Protein AF-A0AA46TF68-F1 (afdb_monomer_lite)

Radius of gyration: 25.75 Å; chains: 1; bounding box: 57×28×93 Å

Secondary structure (DSSP, 8-state):
--HHHHHHHHHHHHHHHHHHHHHHHHHHHHHHHHHHHHHHHHHHHHHHHHTTS-SBPPEE-TTT--EE----HHHHHHHH--HHHHHHHHHHHHHHHHHHHHHHS--SS-HHHHHHHHHHHHHHHHHHHH-TT-SS--PPBPHHHHHHHHHHHHHHHHHHHHHHHHHHHHHHHHHHHHTS---

Organism: NCBI:txid2908642

Foldseek 3Di:
DPPVVVVVVVVVVVVVVVVVVVVVVVVVLCVVLLVLLVVLLVLLVLLVVLQQAFFFAWFADPVPRDIDGGGGLVVCCVPQVDPLSVVLVVLSVVLSVLSNCSNPPRPSACLVSLVSLLVSLVVNLVCSVVVPSDDPTDTHTDPSNVSNNVSSNVSNVSSVVVSVVNVVVVVVVVVVVVPDDDD

Structure (mmCIF, N/CA/C/O backbone):
data_AF-A0AA46TF68-F1
#
_entry.id   AF-A0AA46TF68-F1
#
loop_
_atom_site.group_PDB
_atom_site.id
_atom_site.type_symbol
_atom_site.label_atom_id
_atom_site.label_alt_id
_atom_site.label_comp_id
_atom_site.label_asym_id
_atom_site.label_entity_id
_atom_site.label_seq_id
_atom_site.pdbx_PDB_ins_code
_atom_site.Cartn_x
_atom_site.Cartn_y
_atom_site.Cartn_z
_atom_site.occupancy
_atom_site.B_iso_or_equiv
_atom_site.auth_seq_id
_atom_site.auth_comp_id
_atom_site.auth_asym_id
_atom_site.auth_atom_id
_atom_site.pdbx_PDB_model_num
ATOM 1 N N . MET A 1 1 ? -37.085 -10.929 56.135 1.00 58.91 1 MET A N 1
ATOM 2 C CA . MET A 1 1 ? -35.712 -11.450 56.016 1.00 58.91 1 MET A CA 1
ATOM 3 C C . MET A 1 1 ? -35.628 -12.079 54.637 1.00 58.91 1 MET A C 1
ATOM 5 O O . MET A 1 1 ? -35.904 -13.258 54.564 1.00 58.91 1 MET A O 1
ATOM 9 N N . ASP A 1 2 ? -35.447 -11.260 53.583 1.00 66.19 2 ASP A N 1
ATOM 10 C CA . ASP A 1 2 ? -35.001 -11.716 52.239 1.00 66.19 2 ASP A CA 1
ATOM 11 C C . ASP A 1 2 ? -34.790 -10.594 51.185 1.00 66.19 2 ASP A C 1
ATOM 13 O O . ASP A 1 2 ? -34.347 -10.849 50.075 1.00 66.19 2 ASP A O 1
ATOM 17 N N . ASP A 1 3 ? -35.087 -9.320 51.481 1.00 71.06 3 ASP A N 1
ATOM 18 C CA . ASP A 1 3 ? -34.970 -8.253 50.458 1.00 71.06 3 ASP A CA 1
ATOM 19 C C . ASP A 1 3 ? -33.526 -7.811 50.151 1.00 71.06 3 ASP A C 1
ATOM 21 O O . ASP A 1 3 ? -33.251 -7.244 49.094 1.00 71.06 3 ASP A O 1
ATOM 25 N N . ARG A 1 4 ? -32.576 -8.041 51.069 1.00 72.38 4 ARG A N 1
ATOM 26 C CA . ARG A 1 4 ? -31.177 -7.616 50.867 1.00 72.38 4 ARG A CA 1
ATOM 27 C C . ARG A 1 4 ? -30.434 -8.491 49.852 1.00 72.38 4 ARG A C 1
ATOM 29 O O . ARG A 1 4 ? -29.604 -7.951 49.120 1.00 72.38 4 ARG A O 1
ATOM 36 N N . ASP A 1 5 ? -30.772 -9.775 49.750 1.00 79.31 5 ASP A N 1
ATOM 37 C CA . ASP A 1 5 ? -30.133 -10.696 48.799 1.00 79.31 5 ASP A CA 1
ATOM 38 C C . ASP A 1 5 ? -30.495 -10.346 47.349 1.00 79.31 5 ASP A C 1
ATOM 40 O O . ASP A 1 5 ? -29.616 -10.212 46.498 1.00 79.31 5 ASP A O 1
ATOM 44 N N . GLN A 1 6 ? -31.763 -10.008 47.083 1.00 84.06 6 GLN A N 1
ATOM 45 C CA . GLN A 1 6 ? -32.212 -9.666 45.726 1.00 84.06 6 GLN A CA 1
ATOM 46 C C . GLN A 1 6 ? -31.540 -8.413 45.144 1.00 84.06 6 GLN A C 1
ATOM 48 O O . GLN A 1 6 ? -31.410 -8.279 43.923 1.00 84.06 6 GLN A O 1
ATOM 53 N N . THR A 1 7 ? -31.134 -7.463 45.992 1.00 88.44 7 THR A N 1
ATOM 54 C CA . THR A 1 7 ? -30.475 -6.232 45.524 1.00 88.44 7 THR A CA 1
ATOM 55 C C . THR A 1 7 ? -29.030 -6.466 45.099 1.00 88.44 7 THR A C 1
ATOM 57 O O . THR A 1 7 ? -28.581 -5.860 44.124 1.00 88.44 7 THR A O 1
ATOM 60 N N . THR A 1 8 ? -28.327 -7.370 45.781 1.00 90.19 8 THR A N 1
ATOM 61 C CA . THR A 1 8 ? -26.924 -7.697 45.498 1.00 90.19 8 THR A CA 1
ATOM 62 C C . THR A 1 8 ? -26.817 -8.503 44.205 1.00 90.19 8 THR A C 1
ATOM 64 O O . THR A 1 8 ? -26.034 -8.141 43.324 1.00 90.19 8 THR A O 1
ATOM 67 N N . ASP A 1 9 ? -27.709 -9.479 44.017 1.00 91.31 9 ASP A N 1
ATOM 68 C CA . ASP A 1 9 ? -27.770 -10.301 42.802 1.00 91.31 9 ASP A CA 1
ATOM 69 C C . ASP A 1 9 ? -28.027 -9.472 41.538 1.00 91.31 9 ASP A C 1
ATOM 71 O O . ASP A 1 9 ? -27.395 -9.675 40.499 1.00 91.31 9 ASP A O 1
ATOM 75 N N . ARG A 1 10 ? -28.920 -8.477 41.610 1.00 92.81 10 ARG A N 1
ATOM 76 C CA . ARG A 1 10 ? -29.190 -7.588 40.467 1.00 92.81 10 ARG A CA 1
ATOM 77 C C . ARG A 1 10 ? -27.974 -6.744 40.095 1.00 92.81 10 ARG A C 1
ATOM 79 O O . ARG A 1 10 ? -27.679 -6.587 38.912 1.00 92.81 10 ARG A O 1
ATOM 86 N N . GLN A 1 11 ? -27.246 -6.232 41.086 1.00 93.62 11 GLN A N 1
ATOM 87 C CA . GLN A 1 11 ? -26.031 -5.452 40.839 1.00 93.62 11 GLN A CA 1
ATOM 88 C C . GLN A 1 11 ? -24.917 -6.304 40.225 1.00 93.62 11 GLN A C 1
ATOM 90 O O . GLN A 1 11 ? -24.175 -5.825 39.360 1.00 93.62 11 GLN A O 1
ATOM 95 N N . GLU A 1 12 ? -24.795 -7.559 40.652 1.00 93.25 12 GLU A N 1
ATOM 96 C CA . GLU A 1 12 ? -23.813 -8.486 40.102 1.00 93.25 12 GLU A CA 1
ATOM 97 C C . GLU A 1 12 ? -24.148 -8.876 38.658 1.00 93.25 12 GLU A C 1
ATOM 99 O O . GLU A 1 12 ? -23.277 -8.798 37.786 1.00 93.25 12 GLU A O 1
ATOM 104 N N . LEU A 1 13 ? -25.418 -9.171 38.363 1.00 95.06 13 LEU A N 1
ATOM 105 C CA . LEU A 1 13 ? -25.881 -9.436 36.999 1.00 95.06 13 LEU A CA 1
ATOM 106 C C . LEU A 1 13 ? -25.635 -8.248 36.063 1.00 95.06 13 LEU A C 1
ATOM 108 O O . LEU A 1 13 ? -25.179 -8.447 34.935 1.00 95.06 13 LEU A O 1
ATOM 112 N N . ASP A 1 14 ? -25.862 -7.018 36.523 1.00 94.81 14 ASP A N 1
ATOM 113 C CA . ASP A 1 14 ? -25.588 -5.818 35.729 1.00 94.81 14 ASP A CA 1
ATOM 114 C C . ASP A 1 14 ? -24.088 -5.619 35.476 1.00 94.81 14 ASP A C 1
ATOM 116 O O . ASP A 1 14 ? -23.689 -5.228 34.376 1.00 94.81 14 ASP A O 1
ATOM 120 N N . ARG A 1 15 ? -23.228 -5.915 36.461 1.00 94.50 15 ARG A N 1
ATOM 121 C CA . ARG A 1 15 ? -21.767 -5.890 36.272 1.00 94.50 15 ARG A CA 1
ATOM 122 C C . ARG A 1 15 ? -21.309 -6.947 35.273 1.00 94.50 15 ARG A C 1
ATOM 124 O O . ARG A 1 15 ? -20.478 -6.644 34.416 1.00 94.50 15 ARG A O 1
ATOM 131 N N . LEU A 1 16 ? -21.841 -8.165 35.369 1.00 96.00 16 LEU A N 1
ATOM 132 C CA . LEU A 1 16 ? -21.516 -9.254 34.450 1.00 96.00 16 LEU A CA 1
ATOM 133 C C . LEU A 1 16 ? -21.995 -8.944 33.032 1.00 96.00 16 LEU A C 1
ATOM 135 O O . LEU A 1 16 ? -21.219 -9.107 32.093 1.00 96.00 16 LEU A O 1
ATOM 139 N N . ARG A 1 17 ? -23.214 -8.414 32.868 1.00 95.44 17 ARG A N 1
ATOM 140 C CA . ARG A 1 17 ? -23.730 -7.974 31.562 1.00 95.44 17 ARG A CA 1
ATOM 141 C C . ARG A 1 17 ? -22.836 -6.916 30.927 1.00 95.44 17 ARG A C 1
ATOM 143 O O . ARG A 1 17 ? -22.420 -7.109 29.790 1.00 95.44 17 ARG A O 1
ATOM 150 N N . ARG A 1 18 ? -22.444 -5.875 31.675 1.00 94.50 18 ARG A N 1
ATOM 151 C CA . ARG A 1 18 ? -21.514 -4.847 31.168 1.00 94.50 18 ARG A CA 1
ATOM 152 C C . ARG A 1 18 ? -20.178 -5.441 30.728 1.00 94.50 18 ARG A C 1
ATOM 154 O O . ARG A 1 18 ? -19.699 -5.102 29.654 1.00 94.50 18 ARG A O 1
ATOM 161 N N . ARG A 1 19 ? -19.597 -6.358 31.511 1.00 93.38 19 ARG A N 1
ATOM 162 C CA . ARG A 1 19 ? -18.339 -7.032 31.137 1.00 93.38 19 ARG A CA 1
ATOM 163 C C . ARG A 1 19 ? -18.488 -7.897 29.889 1.00 93.38 19 ARG A C 1
ATOM 165 O O . ARG A 1 19 ? -17.592 -7.909 29.053 1.00 93.38 19 ARG A O 1
ATOM 172 N N . VAL A 1 20 ? -19.595 -8.625 29.751 1.00 95.19 20 VAL A N 1
ATOM 173 C CA . VAL A 1 20 ? -19.864 -9.445 28.560 1.00 95.19 20 VAL A CA 1
ATOM 174 C C . VAL A 1 20 ? -20.042 -8.561 27.326 1.00 95.19 20 VAL A C 1
ATOM 176 O O . VAL A 1 20 ? -19.485 -8.880 26.279 1.00 95.19 20 VAL A O 1
ATOM 179 N N . GLU A 1 21 ? -20.757 -7.443 27.445 1.00 92.88 21 GLU A N 1
ATOM 180 C CA . GLU A 1 21 ? -20.924 -6.467 26.361 1.00 92.88 21 GLU A CA 1
ATOM 181 C C . GLU A 1 21 ? -19.590 -5.825 25.958 1.00 92.88 21 GLU A C 1
ATOM 183 O O . GLU A 1 21 ? -19.285 -5.739 24.768 1.00 92.88 21 GLU A O 1
ATOM 188 N N . GLU A 1 22 ? -18.757 -5.455 26.932 1.00 90.56 22 GLU A N 1
ATOM 189 C CA . GLU A 1 22 ? -17.417 -4.904 26.707 1.00 90.56 22 GLU A CA 1
ATOM 190 C C . GLU A 1 22 ? -16.500 -5.913 25.994 1.00 90.56 22 GLU A C 1
ATOM 192 O O . GLU A 1 22 ? -15.886 -5.603 24.970 1.00 90.56 22 GLU A O 1
ATOM 197 N N . LEU A 1 23 ? -16.467 -7.165 26.464 1.00 91.25 23 LEU A N 1
ATOM 198 C CA . LEU A 1 23 ? -15.685 -8.237 25.840 1.00 91.25 23 LEU A CA 1
ATOM 199 C C . LEU A 1 23 ? -16.196 -8.593 24.437 1.00 91.25 23 LEU A C 1
ATOM 201 O O . LEU A 1 23 ? -15.395 -8.842 23.532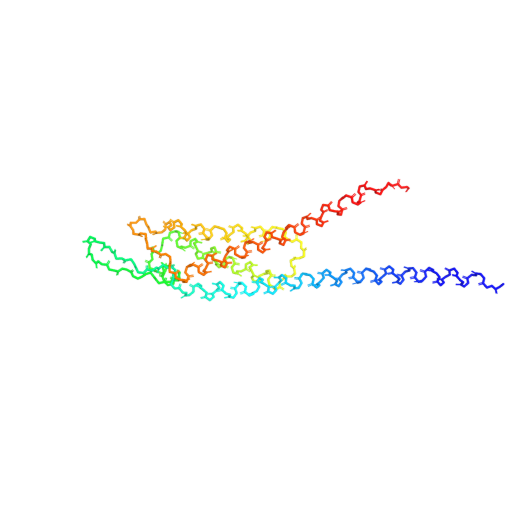 1.00 91.25 23 LEU A O 1
ATOM 205 N N . ALA A 1 24 ? -17.515 -8.603 24.232 1.00 89.12 24 ALA A N 1
ATOM 206 C CA . ALA A 1 24 ? -18.112 -8.816 22.916 1.00 89.12 24 ALA A CA 1
ATOM 207 C C . ALA A 1 24 ? -17.754 -7.678 21.945 1.00 89.12 24 ALA A C 1
ATOM 209 O O . ALA A 1 24 ? -17.491 -7.943 20.768 1.00 89.12 24 ALA A O 1
ATOM 210 N N . GLY A 1 25 ? -17.685 -6.438 22.442 1.00 82.88 25 GLY A N 1
ATOM 211 C CA . GLY A 1 25 ? -17.193 -5.275 21.705 1.00 82.88 25 GLY A CA 1
ATOM 212 C C . GLY A 1 25 ? -15.748 -5.459 21.245 1.00 82.88 25 GLY A C 1
ATOM 213 O O . GLY A 1 25 ? -15.481 -5.412 20.042 1.00 82.88 25 GLY A O 1
ATOM 214 N N . HIS A 1 26 ? -14.840 -5.780 22.171 1.00 82.06 26 HIS A N 1
ATOM 215 C CA . HIS A 1 26 ? -13.427 -6.022 21.854 1.00 82.06 26 HIS A CA 1
ATOM 216 C C . HIS A 1 26 ? -13.228 -7.168 20.851 1.00 82.06 26 HIS A C 1
ATOM 218 O O . HIS A 1 26 ? -12.376 -7.076 19.966 1.00 82.06 26 HIS A O 1
ATOM 224 N N . ARG A 1 27 ? -14.029 -8.239 20.937 1.00 79.38 27 ARG A N 1
ATOM 225 C CA . ARG A 1 27 ? -13.923 -9.378 20.014 1.00 79.38 27 ARG A CA 1
ATOM 226 C C . ARG A 1 27 ? -14.368 -9.025 18.594 1.00 79.38 27 ARG A C 1
ATOM 228 O O . ARG A 1 27 ? -13.650 -9.340 17.650 1.00 79.38 27 ARG A O 1
ATOM 235 N N . ARG A 1 28 ? -15.496 -8.322 18.436 1.00 77.25 28 ARG A N 1
ATOM 236 C CA . ARG A 1 28 ? -15.959 -7.845 17.115 1.00 77.25 28 ARG A CA 1
ATOM 237 C C . ARG A 1 28 ? -14.960 -6.889 16.473 1.00 77.25 28 ARG A C 1
ATOM 239 O O . ARG A 1 28 ? -14.736 -6.940 15.262 1.00 77.25 28 ARG A O 1
ATOM 246 N N . GLN A 1 29 ? -14.354 -6.037 17.293 1.00 72.81 29 GLN A N 1
ATOM 247 C CA . GLN A 1 29 ? -13.319 -5.118 16.854 1.00 72.81 29 GLN A CA 1
ATOM 248 C C . GLN A 1 29 ? -12.090 -5.902 16.355 1.00 72.81 29 GLN A C 1
ATOM 250 O O . GLN A 1 29 ? -11.684 -5.738 15.206 1.00 72.81 29 GLN A O 1
ATOM 255 N N . ALA A 1 30 ? -11.585 -6.857 17.143 1.00 72.88 30 ALA A N 1
ATOM 256 C CA . ALA A 1 30 ? -10.456 -7.710 16.762 1.00 72.88 30 ALA A CA 1
ATOM 257 C C . ALA A 1 30 ? -10.708 -8.549 15.492 1.00 72.88 30 ALA A C 1
ATOM 259 O O . ALA A 1 30 ? -9.801 -8.717 14.676 1.00 72.88 30 ALA A O 1
ATOM 260 N N . GLU A 1 31 ? -11.927 -9.059 15.295 1.00 75.62 31 GLU A N 1
ATOM 261 C CA . GLU A 1 31 ? -12.299 -9.828 14.098 1.00 75.62 31 GLU A CA 1
ATOM 262 C C . GLU A 1 31 ? -12.292 -8.960 12.830 1.00 75.62 31 GLU A C 1
ATOM 264 O O . GLU A 1 31 ? -11.781 -9.386 11.793 1.00 75.62 31 GLU A O 1
ATOM 269 N N . THR A 1 32 ? -12.785 -7.721 12.921 1.00 70.38 32 THR A N 1
ATOM 270 C CA . THR A 1 32 ? -12.812 -6.785 11.784 1.00 70.38 32 THR A CA 1
ATOM 271 C C . THR A 1 32 ? -11.397 -6.343 11.396 1.00 70.38 32 THR A C 1
ATOM 273 O O . THR A 1 32 ? -11.044 -6.343 10.215 1.00 70.38 32 THR A O 1
ATOM 276 N N . PHE A 1 33 ? -10.548 -6.042 12.383 1.00 68.44 33 PHE A N 1
ATOM 277 C CA . PHE A 1 33 ? -9.160 -5.630 12.143 1.00 68.44 33 PHE A CA 1
ATOM 278 C C . PHE A 1 33 ? -8.259 -6.780 11.672 1.00 68.44 33 PHE A C 1
ATOM 280 O O . PHE A 1 33 ? -7.366 -6.571 10.847 1.00 68.44 33 PHE A O 1
ATOM 287 N N . GLY A 1 34 ? -8.536 -8.016 12.099 1.00 76.19 34 GLY A N 1
ATOM 288 C CA . GLY A 1 34 ? -7.817 -9.202 11.629 1.00 76.19 34 GLY A CA 1
ATOM 289 C C . GLY A 1 34 ? -7.940 -9.443 10.119 1.00 76.19 34 GLY A C 1
ATOM 290 O O . GLY A 1 34 ? -7.028 -10.006 9.511 1.00 76.19 34 GLY A O 1
ATOM 291 N N . GLY A 1 35 ? -9.033 -8.991 9.493 1.00 83.69 35 GLY A N 1
ATOM 292 C CA . GLY A 1 35 ? -9.229 -9.089 8.044 1.00 83.69 35 GLY A CA 1
ATOM 293 C C . GLY A 1 35 ? -8.256 -8.215 7.246 1.00 83.69 35 GLY A C 1
ATOM 294 O O . GLY A 1 35 ? -7.637 -8.693 6.295 1.00 83.69 35 GLY A O 1
ATOM 295 N N . PHE A 1 36 ? -8.071 -6.957 7.656 1.00 88.69 36 PHE A N 1
ATOM 296 C CA . PHE A 1 36 ? -7.227 -5.998 6.935 1.00 88.69 36 PHE A CA 1
ATOM 297 C C . PHE A 1 36 ? -5.741 -6.372 6.957 1.00 88.69 36 PHE A C 1
ATOM 299 O O . PHE A 1 36 ? -5.079 -6.280 5.925 1.00 88.69 36 PHE A O 1
ATOM 306 N N . SER A 1 37 ? -5.229 -6.866 8.089 1.00 90.94 37 SER A N 1
ATOM 307 C CA . SER A 1 37 ? -3.829 -7.310 8.218 1.00 90.94 37 SER A CA 1
ATOM 308 C C . SER A 1 37 ? -3.459 -8.358 7.156 1.00 90.94 37 SER A C 1
ATOM 310 O O . SER A 1 37 ? -2.444 -8.230 6.469 1.00 90.94 37 SER A O 1
ATOM 312 N N . ARG A 1 38 ? -4.323 -9.359 6.938 1.00 92.94 38 ARG A N 1
ATOM 313 C CA . ARG A 1 38 ? -4.083 -10.412 5.938 1.00 92.94 38 ARG A CA 1
ATOM 314 C C . ARG A 1 38 ? -4.039 -9.860 4.517 1.00 92.94 38 ARG A C 1
ATOM 316 O O . ARG A 1 38 ? -3.213 -10.299 3.722 1.00 92.94 38 ARG A O 1
ATOM 323 N N . ILE A 1 39 ? -4.904 -8.892 4.213 1.00 95.00 39 ILE A N 1
ATOM 324 C CA . ILE A 1 39 ? -4.944 -8.238 2.901 1.00 95.00 39 ILE A CA 1
ATOM 325 C C . ILE A 1 39 ? -3.645 -7.462 2.661 1.00 95.00 39 ILE A C 1
ATOM 327 O O . ILE A 1 39 ? -3.040 -7.620 1.604 1.00 95.00 39 ILE A O 1
ATOM 331 N N . TYR A 1 40 ? -3.171 -6.681 3.637 1.00 95.38 40 TYR A N 1
ATOM 332 C CA . TYR A 1 40 ? -1.910 -5.946 3.495 1.00 95.38 40 TYR A CA 1
ATOM 333 C C . TYR A 1 40 ? -0.702 -6.871 3.344 1.00 95.38 40 TYR A C 1
ATOM 335 O O . TYR A 1 40 ? 0.136 -6.627 2.478 1.00 95.38 40 TYR A O 1
ATOM 343 N N . ALA A 1 41 ? -0.639 -7.959 4.117 1.00 95.62 41 ALA A N 1
ATOM 344 C CA . ALA A 1 41 ? 0.422 -8.954 3.982 1.00 95.62 41 ALA A CA 1
ATOM 345 C C . ALA A 1 41 ? 0.422 -9.595 2.582 1.00 95.62 41 ALA A C 1
ATOM 347 O O . ALA A 1 41 ? 1.466 -9.660 1.933 1.00 95.62 41 ALA A O 1
ATOM 348 N N . ALA A 1 42 ? -0.751 -10.005 2.084 1.00 97.06 42 ALA A N 1
ATOM 349 C CA . ALA A 1 42 ? -0.889 -10.582 0.748 1.00 97.06 42 ALA A CA 1
ATOM 350 C C . ALA A 1 42 ? -0.488 -9.589 -0.356 1.00 97.06 42 ALA A C 1
ATOM 352 O O . ALA A 1 42 ? 0.242 -9.956 -1.275 1.00 97.06 42 ALA A O 1
ATOM 353 N N . LEU A 1 43 ? -0.907 -8.324 -0.242 1.00 97.62 43 LEU A N 1
ATOM 354 C CA . LEU A 1 43 ? -0.527 -7.263 -1.179 1.00 97.62 43 LEU A CA 1
ATOM 355 C C . LEU A 1 43 ? 0.976 -6.977 -1.149 1.00 97.62 43 LEU A C 1
ATOM 357 O O . LEU A 1 43 ? 1.573 -6.803 -2.207 1.00 97.62 43 LEU A O 1
ATOM 361 N N . GLY A 1 44 ? 1.595 -6.962 0.034 1.00 97.50 44 GLY A N 1
ATOM 362 C CA . GLY A 1 44 ? 3.038 -6.767 0.182 1.00 97.50 44 GLY A CA 1
ATOM 363 C C . GLY A 1 44 ? 3.841 -7.868 -0.511 1.00 97.50 44 GLY A C 1
ATOM 364 O O . GLY A 1 44 ? 4.759 -7.570 -1.272 1.00 97.50 44 GLY A O 1
ATOM 365 N N . VAL A 1 45 ? 3.450 -9.133 -0.318 1.00 98.06 45 VAL A N 1
ATOM 366 C CA . VAL A 1 45 ? 4.073 -10.278 -1.004 1.00 98.06 45 VAL A CA 1
ATOM 367 C C . VAL A 1 45 ? 3.850 -10.204 -2.515 1.00 98.06 45 VAL A C 1
ATOM 369 O O . VAL A 1 45 ? 4.800 -10.369 -3.277 1.00 98.06 45 VAL A O 1
ATOM 372 N N . ALA A 1 46 ? 2.625 -9.918 -2.961 1.00 98.06 46 ALA A N 1
ATOM 373 C CA . ALA A 1 46 ? 2.313 -9.813 -4.384 1.00 98.06 46 ALA A CA 1
ATOM 374 C C . ALA A 1 46 ? 3.121 -8.698 -5.069 1.00 98.06 46 ALA A C 1
ATOM 376 O O . ALA A 1 46 ? 3.693 -8.925 -6.133 1.00 98.06 46 ALA A O 1
ATOM 377 N N . LEU A 1 47 ? 3.227 -7.520 -4.444 1.00 97.88 47 LEU A N 1
ATOM 378 C CA . LEU A 1 47 ? 4.041 -6.411 -4.951 1.00 97.88 47 LEU A CA 1
ATOM 379 C C . LEU A 1 47 ? 5.525 -6.764 -5.006 1.00 97.88 47 LEU A C 1
ATOM 381 O O . LEU A 1 47 ? 6.189 -6.440 -5.990 1.00 97.88 47 LEU A O 1
ATOM 385 N N . LEU A 1 48 ? 6.038 -7.457 -3.987 1.00 97.56 48 LEU A N 1
ATOM 386 C CA . LEU A 1 48 ? 7.422 -7.917 -3.980 1.00 97.56 48 LEU A CA 1
ATOM 387 C C . LEU A 1 48 ? 7.691 -8.871 -5.149 1.00 97.56 48 LEU A C 1
ATOM 389 O O . LEU A 1 48 ? 8.672 -8.685 -5.859 1.00 97.56 48 LEU A O 1
ATOM 393 N N . VAL A 1 49 ? 6.810 -9.842 -5.398 1.00 98.31 49 VAL A N 1
ATOM 394 C CA . VAL A 1 49 ? 6.947 -10.773 -6.532 1.00 98.31 49 VAL A CA 1
ATOM 395 C C . VAL A 1 49 ? 6.886 -10.029 -7.865 1.00 98.31 49 VAL A C 1
ATOM 397 O O . VAL A 1 49 ? 7.756 -10.216 -8.713 1.00 98.31 49 VAL A O 1
ATOM 400 N N . VAL A 1 50 ? 5.898 -9.148 -8.042 1.00 97.44 50 VAL A N 1
ATOM 401 C CA . VAL A 1 50 ? 5.728 -8.378 -9.283 1.00 97.44 50 VAL A CA 1
ATOM 402 C C . VAL A 1 50 ? 6.910 -7.439 -9.547 1.00 97.44 50 VAL A C 1
ATOM 404 O O . VAL A 1 50 ? 7.212 -7.178 -10.706 1.00 97.44 50 VAL A O 1
ATOM 407 N N . SER A 1 51 ? 7.644 -7.001 -8.518 1.00 96.81 51 SER A N 1
ATOM 408 C CA . SER A 1 51 ? 8.845 -6.168 -8.699 1.00 96.81 51 SER A CA 1
ATOM 409 C C . SER A 1 51 ? 9.960 -6.832 -9.514 1.00 96.81 51 SER A C 1
ATOM 411 O O . SER A 1 51 ? 10.795 -6.137 -10.092 1.00 96.81 51 SER A O 1
ATOM 413 N N . PHE A 1 52 ? 9.973 -8.165 -9.582 1.00 97.38 52 PHE A N 1
ATOM 414 C CA . PHE A 1 52 ? 10.936 -8.931 -10.373 1.00 97.38 52 PHE A CA 1
ATOM 415 C C . PHE A 1 52 ? 10.473 -9.182 -11.813 1.00 97.38 52 PHE A C 1
ATOM 417 O O . PHE A 1 52 ? 11.225 -9.748 -12.601 1.00 97.38 52 PHE A O 1
ATOM 424 N N . LEU A 1 53 ? 9.253 -8.775 -12.177 1.00 96.62 53 LEU A N 1
ATOM 425 C CA . LEU A 1 53 ? 8.756 -8.892 -13.544 1.00 96.62 53 LEU A CA 1
ATOM 426 C C . LEU A 1 53 ? 9.161 -7.669 -14.385 1.00 96.62 53 LEU A C 1
ATOM 428 O O . LEU A 1 53 ? 9.331 -6.576 -13.836 1.00 96.62 53 LEU A O 1
ATOM 432 N N . PRO A 1 54 ? 9.277 -7.819 -15.718 1.00 94.81 54 PRO A N 1
ATOM 433 C CA . PRO A 1 54 ? 9.489 -6.690 -16.615 1.00 94.81 54 PRO A CA 1
ATOM 434 C C . PRO A 1 54 ? 8.377 -5.648 -16.477 1.00 94.81 54 PRO A C 1
ATOM 436 O O . PRO A 1 54 ? 7.185 -5.973 -16.546 1.00 94.81 54 PRO A O 1
ATOM 439 N N . MET A 1 55 ? 8.771 -4.390 -16.278 1.00 93.25 55 MET A N 1
ATOM 440 C CA . MET A 1 55 ? 7.824 -3.286 -16.085 1.00 93.25 55 MET A CA 1
ATOM 441 C C . MET A 1 55 ? 7.306 -2.732 -17.415 1.00 93.25 55 MET A C 1
ATOM 443 O O . MET A 1 55 ? 6.150 -2.320 -17.525 1.00 93.25 55 MET A O 1
ATOM 447 N N . TYR A 1 56 ? 8.168 -2.741 -18.428 1.00 92.19 56 TYR A N 1
ATOM 448 C CA . TYR A 1 56 ? 7.912 -2.173 -19.741 1.00 92.19 56 TYR A CA 1
ATOM 449 C C . TYR A 1 56 ? 8.244 -3.189 -20.829 1.00 92.19 56 TYR A C 1
ATOM 451 O O . TYR A 1 56 ? 9.154 -4.003 -20.666 1.00 92.19 56 TYR A O 1
ATOM 459 N N . ASP A 1 57 ? 7.497 -3.147 -21.927 1.00 91.44 57 ASP A N 1
ATOM 460 C CA . ASP A 1 57 ? 7.768 -3.984 -23.089 1.00 91.44 57 ASP A CA 1
ATOM 461 C C . ASP A 1 57 ? 9.006 -3.486 -23.841 1.00 91.44 57 ASP A C 1
ATOM 463 O O . ASP A 1 57 ? 9.488 -2.364 -23.656 1.00 91.44 57 ASP A O 1
ATOM 467 N N . ARG A 1 58 ? 9.539 -4.345 -24.714 1.00 85.44 58 ARG A N 1
ATOM 468 C CA . ARG A 1 58 ? 10.656 -3.992 -25.590 1.00 85.44 58 ARG A CA 1
ATOM 469 C C . ARG A 1 58 ? 10.264 -2.802 -26.464 1.00 85.44 58 ARG A C 1
ATOM 471 O O . ARG A 1 58 ? 9.295 -2.882 -27.216 1.00 85.44 58 ARG A O 1
ATOM 478 N N . ALA A 1 59 ? 11.064 -1.742 -26.423 1.00 83.00 59 ALA A N 1
ATOM 479 C CA . ALA A 1 59 ? 10.932 -0.647 -27.368 1.00 83.00 59 ALA A CA 1
ATOM 480 C C . ALA A 1 59 ? 11.912 -0.823 -28.523 1.00 83.00 59 ALA A C 1
ATOM 482 O O . ALA A 1 59 ? 13.061 -1.224 -28.327 1.00 83.00 59 ALA A O 1
ATOM 483 N N . VAL A 1 60 ? 11.441 -0.523 -29.728 1.00 81.31 60 VAL A N 1
ATOM 484 C CA . VAL A 1 60 ? 12.262 -0.486 -30.937 1.00 81.31 60 VAL A CA 1
ATOM 485 C C . VAL A 1 60 ? 12.307 0.961 -31.390 1.00 81.31 60 VAL A C 1
ATOM 487 O O . VAL A 1 60 ? 11.257 1.545 -31.672 1.00 81.31 60 VAL A O 1
ATOM 490 N N . ASP A 1 61 ? 13.501 1.543 -31.433 1.00 80.75 61 ASP A N 1
ATOM 491 C CA . ASP A 1 61 ? 13.680 2.835 -32.084 1.00 80.75 61 ASP A CA 1
ATOM 492 C C . ASP A 1 61 ? 13.512 2.650 -33.592 1.00 80.75 61 ASP A C 1
ATOM 494 O O . ASP A 1 61 ? 14.156 1.808 -34.224 1.00 80.75 61 ASP A O 1
ATOM 498 N N . LYS A 1 62 ? 12.579 3.420 -34.149 1.00 79.06 62 LYS A N 1
ATOM 499 C CA . LYS A 1 62 ? 12.198 3.344 -35.558 1.00 79.06 62 LYS A CA 1
ATOM 500 C C . LYS A 1 62 ? 13.294 3.880 -36.474 1.00 79.06 62 LYS A C 1
ATOM 502 O O . LYS A 1 62 ? 13.337 3.458 -37.626 1.00 79.06 62 LYS A O 1
ATOM 507 N N . ASP A 1 63 ? 14.166 4.750 -35.968 1.00 83.19 63 ASP A N 1
ATOM 508 C CA . ASP A 1 63 ? 15.195 5.413 -36.766 1.00 83.19 63 ASP A CA 1
ATOM 509 C C . ASP A 1 63 ? 16.488 4.586 -36.822 1.00 83.19 63 ASP A C 1
ATOM 511 O O . ASP A 1 63 ? 17.095 4.452 -37.884 1.00 83.19 63 ASP A O 1
ATOM 515 N N . SER A 1 64 ? 16.894 3.973 -35.704 1.00 82.81 64 SER A N 1
ATOM 516 C CA . SER A 1 64 ? 18.113 3.149 -35.632 1.00 82.81 64 SER A CA 1
ATOM 517 C C . SER A 1 64 ? 17.884 1.644 -35.814 1.00 82.81 64 SER A C 1
ATOM 519 O O . SER A 1 64 ? 18.837 0.904 -36.061 1.00 82.81 64 SER A O 1
ATOM 521 N N . GLY A 1 65 ? 16.645 1.162 -35.661 1.00 81.81 65 GLY A N 1
ATOM 522 C CA . GLY A 1 65 ? 16.327 -0.269 -35.633 1.00 81.81 65 GLY A CA 1
ATOM 523 C C . GLY A 1 65 ? 16.852 -0.999 -34.389 1.00 81.81 65 GLY A C 1
ATOM 524 O O . GLY A 1 65 ? 16.730 -2.223 -34.299 1.00 81.81 65 GLY A O 1
ATOM 525 N N . LEU A 1 66 ? 17.434 -0.276 -33.425 1.00 82.50 66 LEU A N 1
ATOM 526 C CA . LEU A 1 66 ? 17.890 -0.841 -32.162 1.00 82.50 66 LEU A CA 1
ATOM 527 C C . LEU A 1 66 ? 16.685 -1.172 -31.282 1.00 82.50 66 LEU A C 1
ATOM 529 O O . LEU A 1 66 ? 15.755 -0.380 -31.125 1.00 82.50 66 LEU A O 1
ATOM 533 N N . SER A 1 67 ? 16.710 -2.367 -30.695 1.00 81.62 67 SER A N 1
ATOM 534 C CA . SER A 1 67 ? 15.706 -2.792 -29.727 1.00 81.62 67 SER A CA 1
ATOM 535 C C . SER A 1 67 ? 16.293 -2.802 -28.323 1.00 81.62 67 SER A C 1
ATOM 537 O O . SER A 1 67 ? 17.279 -3.504 -28.087 1.00 81.62 67 SER A O 1
ATOM 539 N N . TRP A 1 68 ? 15.647 -2.118 -27.381 1.00 81.00 68 TRP A N 1
ATOM 540 C CA . TRP A 1 68 ? 15.992 -2.189 -25.962 1.00 81.00 68 TRP A CA 1
ATOM 541 C C . TRP A 1 68 ? 14.944 -2.995 -25.213 1.00 81.00 68 TRP A C 1
ATOM 543 O O . TRP A 1 68 ? 13.740 -2.774 -25.348 1.00 81.00 68 TRP A O 1
ATOM 553 N N . SER A 1 69 ? 15.413 -3.962 -24.430 1.00 81.25 69 SER A N 1
ATOM 554 C CA . SER A 1 69 ? 14.570 -4.694 -23.493 1.00 81.25 69 SER A CA 1
ATOM 555 C C . SER A 1 69 ? 14.691 -4.029 -22.135 1.00 81.25 69 SER A C 1
ATOM 557 O O . SER A 1 69 ? 15.785 -3.987 -21.578 1.00 81.25 69 SER A O 1
ATOM 559 N N . TYR A 1 70 ? 13.578 -3.537 -21.602 1.00 81.56 70 TYR A N 1
ATOM 560 C CA . TYR A 1 70 ? 13.529 -3.062 -20.229 1.00 81.56 70 TYR A CA 1
ATOM 561 C C . TYR A 1 70 ? 13.334 -4.271 -19.312 1.00 81.56 70 TYR A C 1
ATOM 563 O O . TYR A 1 70 ? 12.405 -5.058 -19.488 1.00 81.56 70 TYR A O 1
ATOM 571 N N . GLY A 1 71 ? 14.274 -4.458 -18.393 1.00 89.31 71 GLY A N 1
ATOM 572 C CA . GLY A 1 71 ? 14.253 -5.544 -17.423 1.00 89.31 71 GLY A CA 1
ATOM 573 C C . GLY A 1 71 ? 13.258 -5.324 -16.285 1.00 89.31 71 GLY A C 1
ATOM 574 O O . GLY A 1 71 ? 12.335 -4.503 -16.361 1.00 89.31 71 GLY A O 1
ATOM 575 N N . SER A 1 72 ? 13.474 -6.046 -15.189 1.00 94.31 72 SER A N 1
ATOM 576 C CA . SER A 1 72 ? 12.825 -5.741 -13.909 1.00 94.31 72 SER A CA 1
ATOM 577 C C . SER A 1 72 ? 13.231 -4.355 -13.379 1.00 94.31 72 SER A C 1
ATOM 579 O O . SER A 1 72 ? 14.218 -3.763 -13.822 1.00 94.31 72 SER A O 1
ATOM 581 N N . ILE A 1 73 ? 12.505 -3.826 -12.385 1.00 92.62 73 ILE A N 1
ATOM 582 C CA . ILE A 1 73 ? 12.848 -2.524 -11.773 1.00 92.62 73 ILE A CA 1
ATOM 583 C C . ILE A 1 73 ? 14.278 -2.511 -11.200 1.00 92.62 73 ILE A C 1
ATOM 585 O O . ILE A 1 73 ? 14.947 -1.480 -11.192 1.00 92.62 73 ILE A O 1
ATOM 589 N N . TRP A 1 74 ? 14.762 -3.677 -10.772 1.00 94.81 74 TRP A N 1
ATOM 590 C CA . TRP A 1 74 ? 16.104 -3.883 -10.238 1.00 94.81 74 TRP A CA 1
ATOM 591 C C . TRP A 1 74 ? 17.182 -3.782 -11.320 1.00 94.81 74 TRP A C 1
ATOM 593 O O . TRP A 1 74 ? 18.235 -3.192 -11.092 1.00 94.81 74 TRP A O 1
ATOM 603 N N . GLU A 1 75 ? 16.907 -4.308 -12.513 1.00 91.88 75 GLU A N 1
ATOM 604 C CA . GLU A 1 75 ? 17.802 -4.176 -13.666 1.00 91.88 75 GLU A CA 1
ATOM 605 C C . GLU A 1 75 ? 17.847 -2.734 -14.170 1.00 91.88 75 GLU A C 1
ATOM 607 O O . GLU A 1 75 ? 18.930 -2.217 -14.435 1.00 91.88 75 GLU A O 1
ATOM 612 N N . ILE A 1 76 ? 16.691 -2.062 -14.230 1.00 89.12 76 ILE A N 1
ATOM 613 C CA . ILE A 1 76 ? 16.601 -0.648 -14.621 1.00 89.12 76 ILE A CA 1
ATOM 614 C C . ILE A 1 76 ? 17.413 0.225 -13.656 1.00 89.12 76 ILE A C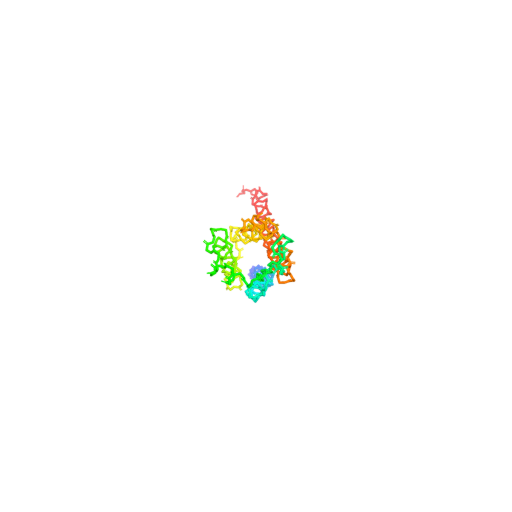 1
ATOM 616 O O . ILE A 1 76 ? 18.163 1.095 -14.097 1.00 89.12 76 ILE A O 1
ATOM 620 N N . LEU A 1 77 ? 17.317 -0.040 -12.347 1.00 91.06 77 LEU A N 1
ATOM 621 C CA . LEU A 1 77 ? 18.120 0.655 -11.343 1.00 91.06 77 LEU A CA 1
ATOM 622 C C . LEU A 1 77 ? 19.624 0.489 -11.604 1.00 91.06 77 LEU A C 1
ATOM 624 O O . LEU A 1 77 ? 20.359 1.467 -11.520 1.00 91.06 77 LEU A O 1
ATOM 628 N N . GLY A 1 78 ? 20.069 -0.728 -11.931 1.00 90.56 78 GLY A N 1
ATOM 629 C CA . GLY A 1 78 ? 21.482 -1.021 -12.174 1.00 90.56 78 GLY A CA 1
ATOM 630 C C . GLY A 1 78 ? 22.034 -0.457 -13.486 1.00 90.56 78 GLY A C 1
ATOM 631 O O . GLY A 1 78 ? 23.233 -0.202 -13.572 1.00 90.56 78 GLY A O 1
ATOM 632 N N . GLN A 1 79 ? 21.187 -0.270 -14.501 1.00 85.25 79 GLN A N 1
ATOM 633 C CA . GLN A 1 79 ? 21.602 0.212 -15.822 1.00 85.25 79 GLN A CA 1
ATOM 634 C C . GLN A 1 79 ? 21.617 1.735 -15.915 1.00 85.25 79 GLN A C 1
ATOM 636 O O . GLN A 1 79 ? 22.575 2.311 -16.424 1.00 85.25 79 GLN A O 1
ATOM 641 N N . ASP A 1 80 ? 20.548 2.378 -15.451 1.00 75.12 80 ASP A N 1
ATOM 642 C CA . ASP A 1 80 ? 20.254 3.755 -15.841 1.00 75.12 80 ASP A CA 1
ATOM 643 C C . ASP A 1 80 ? 20.683 4.774 -14.773 1.00 75.12 80 ASP A C 1
ATOM 645 O O . ASP A 1 80 ? 20.853 5.950 -15.082 1.00 75.12 80 ASP A O 1
ATOM 649 N N . ASN A 1 81 ? 20.882 4.347 -13.512 1.00 76.19 81 ASN A N 1
ATOM 650 C CA . ASN A 1 81 ? 21.253 5.186 -12.351 1.00 76.19 81 ASN A CA 1
ATOM 651 C C . ASN A 1 81 ? 20.513 6.543 -12.273 1.00 76.19 81 ASN A C 1
ATOM 653 O O . ASN A 1 81 ? 20.963 7.488 -11.619 1.00 76.19 81 ASN A O 1
ATOM 657 N N . SER A 1 82 ? 19.356 6.652 -12.928 1.00 84.25 82 SER A N 1
ATOM 658 C CA . SER A 1 82 ? 18.602 7.886 -13.016 1.00 84.25 82 SER A CA 1
ATOM 659 C C . SER A 1 82 ? 17.933 8.159 -11.671 1.00 84.25 82 SER A C 1
ATOM 661 O O . SER A 1 82 ? 17.497 7.248 -10.953 1.00 84.25 82 SER A O 1
ATOM 663 N N . GLY A 1 83 ? 17.841 9.442 -11.304 1.00 89.25 83 GLY A N 1
ATOM 664 C CA . GLY A 1 83 ? 17.223 9.842 -10.036 1.00 89.25 83 GLY A CA 1
ATOM 665 C C . GLY A 1 83 ? 15.778 9.343 -9.911 1.00 89.25 83 GLY A C 1
ATOM 666 O O . GLY A 1 83 ? 15.348 8.950 -8.828 1.00 89.25 83 GLY A O 1
ATOM 667 N N . ALA A 1 84 ? 15.055 9.269 -11.034 1.00 90.69 84 ALA A N 1
ATOM 668 C CA . ALA A 1 84 ? 13.698 8.738 -11.095 1.00 90.69 84 ALA A CA 1
ATOM 669 C C . ALA A 1 84 ? 13.631 7.233 -10.780 1.00 90.69 84 ALA A C 1
ATOM 671 O O . ALA A 1 84 ? 12.797 6.823 -9.975 1.00 90.69 84 ALA A O 1
ATOM 672 N N . SER A 1 85 ? 14.515 6.416 -11.357 1.00 91.31 85 SER A N 1
ATOM 673 C CA . SER A 1 85 ? 14.551 4.967 -11.102 1.00 91.31 85 SER A CA 1
ATOM 674 C C . SER A 1 85 ? 14.903 4.662 -9.646 1.00 91.31 85 SER A C 1
ATOM 676 O O . SER A 1 85 ? 14.244 3.846 -9.000 1.00 91.31 85 SER A O 1
ATOM 678 N N . THR A 1 86 ? 15.865 5.401 -9.087 1.00 94.69 86 THR A N 1
ATOM 679 C CA . THR A 1 86 ? 16.240 5.296 -7.667 1.00 94.69 86 THR A CA 1
ATOM 680 C C . THR A 1 86 ? 15.069 5.646 -6.753 1.00 94.69 86 THR A C 1
ATOM 682 O O . THR A 1 86 ? 14.752 4.896 -5.828 1.00 94.69 86 THR A O 1
ATOM 685 N N . LEU A 1 87 ? 14.377 6.756 -7.034 1.00 95.44 87 LEU A N 1
ATOM 686 C CA . LEU A 1 87 ? 13.198 7.164 -6.274 1.00 95.44 87 LEU A CA 1
ATOM 687 C C . LEU A 1 87 ? 12.081 6.115 -6.359 1.00 95.44 87 LEU A C 1
ATOM 689 O O . LEU A 1 87 ? 11.486 5.784 -5.337 1.00 95.44 87 LEU A O 1
ATOM 693 N N . GLY A 1 88 ? 11.827 5.554 -7.545 1.00 94.56 88 GLY A N 1
ATOM 694 C CA . GLY A 1 88 ? 10.822 4.508 -7.740 1.00 94.56 88 GLY A CA 1
ATOM 695 C C . GLY A 1 88 ? 11.097 3.263 -6.894 1.00 94.56 88 GLY A C 1
ATOM 696 O O . GLY A 1 88 ? 10.193 2.762 -6.226 1.00 94.56 88 GLY A O 1
ATOM 697 N N . VAL A 1 89 ? 12.351 2.804 -6.844 1.00 95.94 89 VAL A N 1
ATOM 698 C CA . VAL A 1 89 ? 12.748 1.656 -6.011 1.00 95.94 89 VAL A CA 1
ATOM 699 C C . VAL A 1 89 ? 12.619 1.967 -4.520 1.00 95.94 89 VAL A C 1
ATOM 701 O O . VAL A 1 89 ? 12.087 1.149 -3.771 1.00 95.94 89 VAL A O 1
ATOM 704 N N . LEU A 1 90 ? 13.039 3.154 -4.075 1.00 97.69 90 LEU A N 1
ATOM 705 C CA . LEU A 1 90 ? 12.890 3.566 -2.675 1.00 97.69 90 LEU A CA 1
ATOM 706 C C . LEU A 1 90 ? 11.418 3.637 -2.252 1.00 97.69 90 LEU A C 1
ATOM 708 O O . LEU A 1 90 ? 11.066 3.169 -1.169 1.00 97.69 90 LEU A O 1
ATOM 712 N N . LEU A 1 91 ? 10.549 4.173 -3.113 1.00 97.69 91 LEU A N 1
ATOM 713 C CA . LEU A 1 91 ? 9.106 4.204 -2.882 1.00 97.69 91 LEU A CA 1
ATOM 714 C C . LEU A 1 91 ? 8.510 2.797 -2.835 1.00 97.69 91 LEU A C 1
ATOM 716 O O . LEU A 1 91 ? 7.667 2.531 -1.982 1.00 97.69 91 LEU A O 1
ATOM 720 N N . LEU A 1 92 ? 8.957 1.887 -3.703 1.00 97.56 92 LEU A N 1
ATOM 721 C CA . LEU A 1 92 ? 8.510 0.496 -3.701 1.00 97.56 92 LEU A CA 1
ATOM 722 C C . LEU A 1 92 ? 8.914 -0.227 -2.411 1.00 97.56 92 LEU A C 1
ATOM 724 O O . LEU A 1 92 ? 8.059 -0.824 -1.759 1.00 97.56 92 LEU A O 1
ATOM 728 N N . ILE A 1 93 ? 10.188 -0.143 -2.013 1.00 98.12 93 ILE A N 1
ATOM 729 C CA . ILE A 1 93 ? 10.681 -0.725 -0.755 1.00 98.12 93 ILE A CA 1
ATOM 730 C C . ILE A 1 93 ? 9.920 -0.125 0.429 1.00 98.12 93 ILE A C 1
ATOM 732 O O . ILE A 1 93 ? 9.468 -0.859 1.308 1.00 98.12 93 ILE A O 1
ATOM 736 N N . GLY A 1 94 ? 9.726 1.196 0.426 1.00 98.19 94 GLY A N 1
ATOM 737 C CA . GLY A 1 94 ? 8.933 1.898 1.429 1.00 98.19 94 GLY A CA 1
ATOM 738 C C . GLY A 1 94 ? 7.503 1.368 1.498 1.00 98.19 94 GLY A C 1
ATOM 739 O O . GLY A 1 94 ? 7.041 1.009 2.576 1.00 98.19 94 GLY A O 1
ATOM 740 N N . LEU A 1 95 ? 6.814 1.243 0.361 1.00 98.19 95 LEU A N 1
ATOM 741 C CA . LEU A 1 95 ? 5.449 0.723 0.304 1.00 98.19 95 LEU A CA 1
ATOM 742 C C . LEU A 1 95 ? 5.364 -0.717 0.817 1.00 98.19 95 LEU A C 1
ATOM 744 O O . LEU A 1 95 ? 4.510 -1.008 1.649 1.00 98.19 95 LEU A O 1
ATOM 748 N N . VAL A 1 96 ? 6.253 -1.605 0.363 1.00 98.00 96 VAL A N 1
ATOM 749 C CA . VAL A 1 96 ? 6.303 -3.002 0.826 1.00 98.00 96 VAL A CA 1
ATOM 750 C C . VAL A 1 96 ? 6.570 -3.058 2.332 1.00 98.00 96 VAL A C 1
ATOM 752 O O . VAL A 1 96 ? 5.906 -3.813 3.039 1.00 98.00 96 VAL A O 1
ATOM 755 N N . GLY A 1 97 ? 7.468 -2.214 2.846 1.00 98.00 97 GLY A N 1
ATOM 756 C CA . GLY A 1 97 ? 7.734 -2.083 4.277 1.00 98.00 97 GLY A CA 1
ATOM 757 C C . GLY A 1 97 ? 6.510 -1.618 5.068 1.00 98.00 97 GLY A C 1
ATOM 758 O O . GLY A 1 97 ? 6.169 -2.226 6.080 1.00 98.00 97 GLY A O 1
ATOM 759 N N . LEU A 1 98 ? 5.794 -0.594 4.594 1.00 97.44 98 LEU A N 1
ATOM 760 C CA . LEU A 1 98 ? 4.566 -0.116 5.240 1.00 97.44 98 LEU A CA 1
ATOM 761 C C . LEU A 1 98 ? 3.450 -1.168 5.199 1.00 97.44 98 LEU A C 1
ATOM 763 O O . LEU A 1 98 ? 2.736 -1.327 6.186 1.00 97.44 98 LEU A O 1
ATOM 767 N N . LEU A 1 99 ? 3.317 -1.914 4.099 1.00 96.81 99 LEU A N 1
ATOM 768 C CA . LEU A 1 99 ? 2.368 -3.024 3.982 1.00 96.81 99 LEU A CA 1
ATOM 769 C C . LEU A 1 99 ? 2.726 -4.181 4.917 1.00 96.81 99 LEU A C 1
ATOM 771 O O . LEU A 1 99 ? 1.834 -4.761 5.528 1.00 96.81 99 LEU A O 1
ATOM 775 N N . ALA A 1 100 ? 4.013 -4.489 5.082 1.00 96.19 100 ALA A N 1
ATOM 776 C CA . ALA A 1 100 ? 4.471 -5.474 6.056 1.00 96.19 100 ALA A CA 1
ATOM 777 C C . ALA A 1 100 ? 4.164 -5.014 7.488 1.00 96.19 100 ALA A C 1
ATOM 779 O O . ALA A 1 100 ? 3.580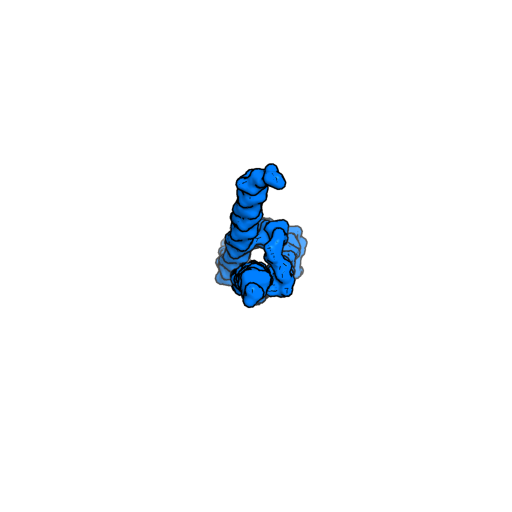 -5.773 8.261 1.00 96.19 100 ALA A O 1
ATOM 780 N N . ILE A 1 101 ? 4.461 -3.755 7.829 1.00 95.38 101 ILE A N 1
ATOM 781 C CA . ILE A 1 101 ? 4.081 -3.170 9.123 1.00 95.38 101 ILE A CA 1
ATOM 782 C C . ILE A 1 101 ? 2.564 -3.277 9.313 1.00 95.38 101 ILE A C 1
ATOM 784 O O . ILE A 1 101 ? 2.120 -3.704 10.371 1.00 95.38 101 ILE A O 1
ATOM 788 N N . ALA A 1 102 ? 1.768 -2.990 8.282 1.00 93.75 102 ALA A N 1
ATOM 789 C CA . ALA A 1 102 ? 0.315 -3.124 8.333 1.00 93.75 102 ALA A CA 1
ATOM 790 C C . ALA A 1 102 ? -0.208 -4.555 8.417 1.00 93.75 102 ALA A C 1
ATOM 792 O O . ALA A 1 102 ? -1.291 -4.788 8.956 1.00 93.75 102 ALA A O 1
ATOM 793 N N . GLY A 1 103 ? 0.553 -5.514 7.903 1.00 93.00 103 GLY A N 1
ATOM 794 C CA . GLY A 1 103 ? 0.242 -6.929 8.001 1.00 93.00 103 GLY A CA 1
ATOM 795 C C . GLY A 1 103 ? 0.557 -7.518 9.37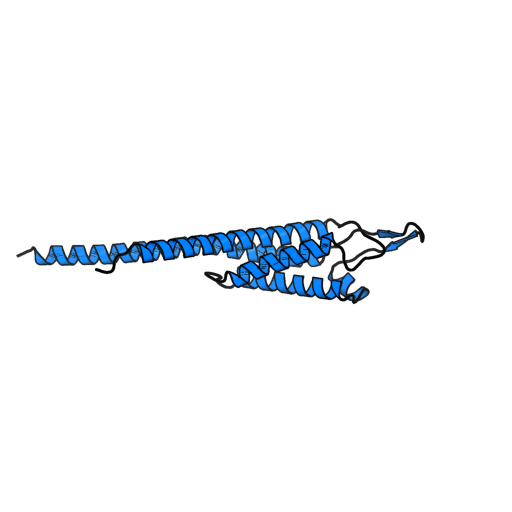3 1.00 93.00 103 GLY A C 1
ATOM 796 O O . GLY A 1 103 ? -0.200 -8.360 9.852 1.00 93.00 103 GLY A O 1
ATOM 797 N N . PHE A 1 104 ? 1.642 -7.079 10.017 1.00 90.81 104 PHE A N 1
ATOM 798 C CA . PHE A 1 104 ? 2.168 -7.716 11.232 1.00 90.81 104 PHE A CA 1
ATOM 799 C C . PHE A 1 104 ? 1.948 -6.920 12.520 1.00 90.81 104 PHE A C 1
ATOM 801 O O . PHE A 1 104 ? 1.838 -7.514 13.592 1.00 90.81 104 PHE A O 1
ATOM 808 N N . VAL A 1 105 ? 1.880 -5.593 12.442 1.00 87.50 105 VAL A N 1
ATOM 809 C CA . VAL A 1 105 ? 1.670 -4.720 13.600 1.00 87.50 105 VAL A CA 1
ATOM 810 C C . VAL A 1 105 ? 0.198 -4.333 13.662 1.00 87.50 105 VAL A C 1
ATOM 812 O O . VAL A 1 105 ? -0.410 -3.997 12.648 1.00 87.50 105 VAL A O 1
ATOM 815 N N . ARG A 1 106 ? -0.392 -4.367 14.862 1.00 77.06 106 ARG A N 1
ATOM 816 C CA . ARG A 1 106 ? -1.764 -3.893 15.081 1.00 77.06 106 ARG A CA 1
ATOM 817 C C . ARG A 1 106 ? -1.848 -2.394 14.792 1.00 77.06 106 ARG A C 1
ATOM 819 O O . ARG A 1 106 ? -1.402 -1.576 15.594 1.00 77.06 106 ARG A O 1
ATOM 826 N N . ILE A 1 107 ? -2.390 -2.041 13.628 1.00 71.81 107 ILE A N 1
ATOM 827 C CA . ILE A 1 107 ? -2.697 -0.658 13.257 1.00 71.81 107 ILE A CA 1
ATOM 828 C C . ILE A 1 107 ? -4.127 -0.357 13.689 1.00 71.81 107 ILE A C 1
ATOM 830 O O . ILE A 1 107 ? -5.025 -0.240 12.859 1.00 71.81 107 ILE A O 1
ATOM 834 N N . ASP A 1 108 ? -4.344 -0.224 14.989 1.00 68.88 108 ASP A N 1
ATOM 835 C CA . ASP A 1 108 ? -5.707 0.007 15.464 1.00 68.88 108 ASP A CA 1
ATOM 836 C C . ASP A 1 108 ? -6.102 1.495 15.292 1.00 68.88 108 ASP A C 1
ATOM 838 O O . ASP A 1 108 ? -7.285 1.823 15.252 1.00 68.88 108 ASP A O 1
ATOM 842 N N . GLU A 1 109 ? -5.136 2.418 15.106 1.00 74.31 109 GLU A N 1
ATOM 843 C CA . GLU A 1 109 ? -5.428 3.867 15.120 1.00 74.31 109 GLU A CA 1
ATOM 844 C C . GLU A 1 109 ? -4.577 4.782 14.210 1.00 74.31 109 GLU A C 1
ATOM 846 O O . GLU A 1 109 ? -4.809 6.001 14.162 1.00 74.31 109 GLU A O 1
ATOM 851 N N . SER A 1 110 ? -3.589 4.264 13.473 1.00 88.81 110 SER A N 1
ATOM 852 C CA . SER A 1 110 ? -2.664 5.132 12.723 1.00 88.81 110 SER A CA 1
ATOM 853 C C . SER A 1 110 ? -3.203 5.531 11.346 1.00 88.81 110 SER A C 1
ATOM 855 O O . SER A 1 110 ? -2.871 4.936 10.321 1.00 88.81 110 SER A O 1
ATOM 857 N N . VAL A 1 111 ? -3.993 6.609 11.310 1.00 91.38 111 VAL A N 1
ATOM 858 C CA . VAL A 1 111 ? -4.436 7.255 10.056 1.00 91.38 111 VAL A CA 1
ATOM 859 C C . VAL A 1 111 ? -3.238 7.715 9.213 1.00 91.38 111 VAL A C 1
ATOM 861 O O . VAL A 1 111 ? -3.294 7.657 7.988 1.00 91.38 111 VAL A O 1
ATOM 864 N N . GLY A 1 112 ? -2.137 8.121 9.860 1.00 93.69 112 GLY A N 1
ATOM 865 C CA . GLY A 1 112 ? -0.912 8.542 9.177 1.00 93.69 112 GLY A CA 1
ATOM 866 C C . GLY A 1 112 ? -0.296 7.424 8.338 1.00 93.69 112 GLY A C 1
ATOM 867 O O . GLY A 1 112 ? -0.006 7.637 7.166 1.00 93.69 112 GLY A O 1
ATOM 868 N N . LEU A 1 113 ? -0.184 6.217 8.899 1.00 95.19 113 LEU A N 1
ATOM 869 C CA . LEU A 1 113 ? 0.365 5.050 8.200 1.00 95.19 113 LEU A CA 1
ATOM 870 C C . LEU A 1 113 ? -0.471 4.671 6.969 1.00 95.19 113 LEU A C 1
ATOM 872 O O . LEU A 1 113 ? 0.074 4.463 5.885 1.00 95.19 113 LEU A O 1
ATOM 876 N N . LEU A 1 114 ? -1.799 4.647 7.113 1.00 95.62 114 LEU A N 1
ATOM 877 C CA . LEU A 1 114 ? -2.717 4.372 6.003 1.00 95.62 114 LEU A CA 1
ATOM 878 C C . LEU A 1 114 ? -2.641 5.460 4.922 1.00 95.62 114 LEU A C 1
ATOM 880 O O . LEU A 1 114 ? -2.618 5.151 3.730 1.00 95.62 114 LEU A O 1
ATOM 884 N N . GLY A 1 115 ? -2.533 6.726 5.333 1.00 96.31 115 GLY A N 1
ATOM 885 C CA . GLY A 1 115 ? -2.303 7.850 4.429 1.00 96.31 115 GLY A CA 1
ATOM 886 C C . GLY A 1 115 ? -1.000 7.708 3.640 1.00 96.31 115 GLY A C 1
ATOM 887 O O . GLY A 1 115 ? -1.002 7.919 2.429 1.00 96.31 115 GLY A O 1
ATOM 888 N N . SER A 1 116 ? 0.090 7.283 4.287 1.00 97.31 116 SER A N 1
ATOM 889 C CA . SER A 1 116 ? 1.376 7.033 3.626 1.00 97.31 116 SER A CA 1
ATOM 890 C C . SER A 1 116 ? 1.295 5.905 2.598 1.00 97.31 116 SER A C 1
ATOM 892 O O . SER A 1 116 ? 1.794 6.075 1.489 1.00 97.31 116 SER A O 1
ATOM 894 N N . ILE A 1 117 ? 0.628 4.789 2.920 1.00 97.56 117 ILE A N 1
ATOM 895 C CA . ILE A 1 117 ? 0.412 3.680 1.971 1.00 97.56 117 ILE A CA 1
ATOM 896 C C . ILE A 1 117 ? -0.340 4.182 0.733 1.00 97.56 117 ILE A C 1
ATOM 898 O O . ILE A 1 117 ? 0.092 3.934 -0.393 1.00 97.56 117 ILE A O 1
ATOM 902 N N . ALA A 1 118 ? -1.435 4.922 0.931 1.00 97.62 118 ALA A N 1
ATOM 903 C CA . ALA A 1 118 ? -2.230 5.452 -0.172 1.00 97.62 118 ALA A CA 1
ATOM 904 C C . ALA A 1 118 ? -1.442 6.455 -1.027 1.00 97.62 118 ALA A C 1
ATOM 906 O O . ALA A 1 118 ? -1.426 6.339 -2.251 1.00 97.62 118 ALA A O 1
ATOM 907 N N . ALA A 1 119 ? -0.750 7.406 -0.396 1.00 97.88 119 ALA A N 1
ATOM 908 C CA . ALA A 1 119 ? 0.028 8.423 -1.095 1.00 97.88 119 ALA A CA 1
ATOM 909 C C . ALA A 1 119 ? 1.178 7.814 -1.912 1.00 97.88 119 ALA A C 1
ATOM 911 O O . ALA A 1 119 ? 1.335 8.139 -3.089 1.00 97.88 119 ALA 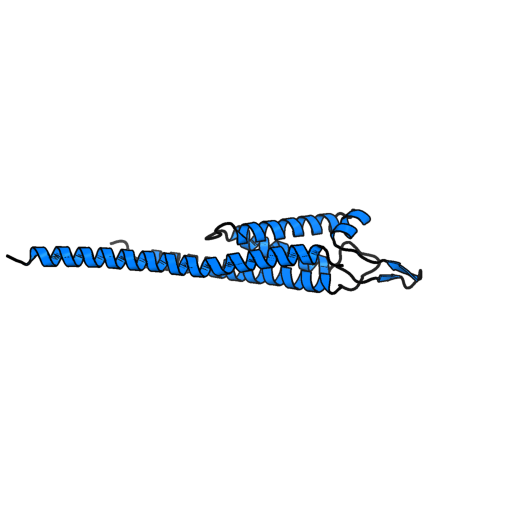A O 1
ATOM 912 N N . ILE A 1 120 ? 1.951 6.898 -1.319 1.00 98.12 120 ILE A N 1
ATOM 913 C CA . ILE A 1 120 ? 3.069 6.235 -2.003 1.00 98.12 120 ILE A CA 1
ATOM 914 C C . ILE A 1 120 ? 2.557 5.335 -3.132 1.00 98.12 120 ILE A C 1
ATOM 916 O O . ILE A 1 120 ? 3.125 5.352 -4.221 1.00 98.12 120 ILE A O 1
ATOM 920 N N . GLY A 1 121 ? 1.466 4.593 -2.913 1.00 97.88 121 GLY A N 1
ATOM 921 C CA . GLY A 1 121 ? 0.857 3.758 -3.951 1.00 97.88 121 GLY A CA 1
ATOM 922 C C . GLY A 1 121 ? 0.407 4.567 -5.171 1.00 97.88 121 GLY A C 1
ATOM 923 O O . GLY A 1 121 ? 0.690 4.183 -6.306 1.00 97.88 121 GLY A O 1
ATOM 924 N N . LEU A 1 122 ? -0.225 5.726 -4.950 1.00 98.06 122 LEU A N 1
ATOM 925 C CA . LEU A 1 122 ? -0.614 6.641 -6.028 1.00 98.06 122 LEU A CA 1
ATOM 926 C C . LEU A 1 122 ? 0.598 7.252 -6.739 1.00 98.06 122 LEU A C 1
ATOM 928 O O . LEU A 1 122 ? 0.587 7.364 -7.964 1.00 98.06 122 LEU A O 1
ATOM 932 N N . LEU A 1 123 ? 1.646 7.615 -5.997 1.00 97.81 123 LEU A N 1
ATOM 933 C CA . LEU A 1 123 ? 2.873 8.156 -6.579 1.00 97.81 123 LEU A CA 1
ATOM 934 C C . LEU A 1 123 ? 3.583 7.119 -7.460 1.00 97.81 123 LEU A C 1
ATOM 936 O O . LEU A 1 123 ? 3.992 7.448 -8.570 1.00 97.81 123 LEU A O 1
ATOM 940 N N . LEU A 1 124 ? 3.667 5.862 -7.016 1.00 97.12 124 LEU A N 1
ATOM 941 C CA . LEU A 1 124 ? 4.201 4.762 -7.824 1.00 97.12 124 LEU A CA 1
ATOM 942 C C . LEU A 1 124 ? 3.374 4.543 -9.094 1.00 97.12 124 LEU A C 1
ATOM 944 O O . LEU A 1 124 ? 3.946 4.475 -10.180 1.00 97.12 124 LEU A O 1
ATOM 948 N N . ALA A 1 125 ? 2.041 4.498 -8.989 1.00 97.19 125 ALA A N 1
ATOM 949 C CA . ALA A 1 125 ? 1.171 4.383 -10.160 1.00 97.19 125 ALA A CA 1
ATOM 950 C C . ALA A 1 125 ? 1.407 5.535 -11.152 1.00 97.19 125 ALA A C 1
ATOM 952 O O . ALA A 1 125 ? 1.552 5.305 -12.353 1.00 97.19 125 ALA A O 1
ATOM 953 N N . LEU A 1 126 ? 1.514 6.768 -10.646 1.00 96.50 126 LEU A N 1
ATOM 954 C CA . LEU A 1 126 ? 1.807 7.942 -11.460 1.00 96.50 126 LEU A CA 1
ATOM 955 C C . LEU A 1 126 ? 3.170 7.823 -12.153 1.00 96.50 126 LEU A C 1
ATOM 957 O O . LEU A 1 126 ? 3.258 8.114 -13.345 1.00 96.50 126 LEU A O 1
ATOM 961 N N . MET A 1 127 ? 4.218 7.374 -11.456 1.00 94.75 127 MET A N 1
ATOM 962 C CA . MET A 1 127 ? 5.554 7.199 -12.043 1.00 94.75 127 MET A CA 1
ATOM 963 C C . MET A 1 127 ? 5.555 6.180 -13.186 1.00 94.75 127 MET A C 1
ATOM 965 O O . MET A 1 127 ? 6.184 6.424 -14.212 1.00 94.75 127 MET A O 1
ATOM 969 N N . VAL A 1 128 ? 4.810 5.083 -13.058 1.00 92.50 128 VAL A N 1
ATOM 970 C CA . VAL A 1 128 ? 4.697 4.071 -14.124 1.00 92.50 128 VAL A CA 1
ATOM 971 C C . VAL A 1 128 ? 3.955 4.612 -15.346 1.00 92.50 128 VAL A C 1
ATOM 973 O O . VAL A 1 128 ? 4.331 4.324 -16.480 1.00 92.50 128 VAL A O 1
ATOM 976 N N . VAL A 1 129 ? 2.908 5.413 -15.136 1.00 91.94 129 VAL A N 1
ATOM 977 C CA . VAL A 1 129 ? 2.117 5.998 -16.232 1.00 91.94 129 VAL A CA 1
ATOM 978 C C . VAL A 1 129 ? 2.884 7.112 -16.947 1.00 91.94 129 VAL A C 1
ATOM 980 O O . VAL A 1 129 ? 2.879 7.180 -18.175 1.00 91.94 129 VAL A O 1
ATOM 983 N N . THR A 1 130 ? 3.547 7.983 -16.185 1.00 92.19 130 THR A N 1
ATOM 984 C CA . THR A 1 130 ? 4.259 9.161 -16.712 1.00 92.19 130 THR A CA 1
ATOM 985 C C . THR A 1 130 ? 5.645 8.841 -17.259 1.00 92.19 130 THR A C 1
ATOM 987 O O . THR A 1 130 ? 6.131 9.587 -18.106 1.00 92.19 130 THR A O 1
ATOM 990 N N . LYS A 1 131 ? 6.249 7.728 -16.823 1.00 89.62 131 LYS A N 1
ATOM 991 C CA . LYS A 1 131 ? 7.548 7.213 -17.285 1.00 89.62 131 LYS A CA 1
ATOM 992 C C . LYS A 1 131 ? 8.649 8.290 -17.270 1.00 89.62 131 LYS A C 1
ATOM 994 O O . LYS A 1 131 ? 9.280 8.542 -18.295 1.00 89.62 131 LYS A O 1
ATOM 999 N N . PRO A 1 132 ? 8.914 8.942 -16.120 1.00 85.38 132 PRO A N 1
ATOM 1000 C CA . PRO A 1 132 ? 9.828 10.086 -16.056 1.00 85.38 132 PRO A CA 1
ATOM 1001 C C . PRO A 1 132 ? 11.290 9.737 -16.383 1.00 85.38 132 PRO A C 1
ATOM 1003 O O . PRO A 1 132 ? 12.077 10.639 -16.642 1.00 85.38 132 PRO A O 1
ATOM 1006 N N . ALA A 1 133 ? 11.656 8.451 -16.367 1.00 77.69 133 ALA A N 1
ATOM 1007 C CA . ALA A 1 133 ? 13.005 7.974 -16.674 1.00 77.69 133 ALA A CA 1
ATOM 1008 C C . ALA A 1 133 ? 13.256 7.726 -18.175 1.00 77.69 133 ALA A C 1
ATOM 1010 O O . ALA A 1 133 ? 14.392 7.484 -18.558 1.00 77.69 133 ALA A O 1
ATOM 1011 N N . THR A 1 134 ? 12.232 7.777 -19.036 1.00 72.88 134 THR A N 1
ATOM 1012 C CA . THR A 1 134 ? 12.366 7.431 -20.464 1.00 72.88 134 THR A CA 1
ATOM 1013 C C . THR A 1 134 ? 11.833 8.563 -21.358 1.00 72.88 134 THR A C 1
ATOM 1015 O O . THR A 1 134 ? 10.701 8.478 -21.847 1.00 72.88 134 THR A O 1
ATOM 1018 N N . PRO A 1 135 ? 12.598 9.659 -21.537 1.00 67.62 135 PRO A N 1
ATOM 1019 C CA . PRO A 1 135 ? 12.140 10.829 -22.287 1.00 67.62 135 PRO A CA 1
ATOM 1020 C C . PRO A 1 135 ? 12.039 10.586 -23.801 1.00 67.62 135 PRO A C 1
ATOM 1022 O O . PRO A 1 135 ? 11.088 11.067 -24.418 1.00 67.62 135 PRO A O 1
ATOM 1025 N N . ASP A 1 136 ? 12.963 9.814 -24.382 1.00 71.88 136 ASP A N 1
ATOM 1026 C CA . ASP A 1 136 ? 13.121 9.720 -25.843 1.00 71.88 136 ASP A CA 1
ATOM 1027 C C . ASP A 1 136 ? 12.303 8.589 -26.478 1.00 71.88 136 ASP A C 1
ATOM 1029 O O . ASP A 1 136 ? 11.775 8.722 -27.581 1.00 71.88 136 ASP A O 1
ATOM 1033 N N . VAL A 1 137 ? 12.130 7.482 -25.756 1.00 73.94 137 VAL A N 1
ATOM 1034 C CA . VAL A 1 137 ? 11.364 6.320 -26.210 1.00 73.94 137 VAL A CA 1
ATOM 1035 C C . VAL A 1 137 ? 10.397 5.942 -25.102 1.00 73.94 137 VAL A C 1
ATOM 1037 O O . VAL A 1 137 ? 10.814 5.662 -23.985 1.00 73.94 137 VAL A O 1
ATOM 1040 N N . LYS A 1 138 ? 9.093 5.962 -25.391 1.00 80.75 138 LYS A N 1
ATOM 1041 C CA . LYS A 1 138 ? 8.046 5.615 -24.421 1.00 80.75 138 LYS A CA 1
ATOM 1042 C C . LYS A 1 138 ? 7.648 4.152 -24.624 1.00 80.75 138 LYS A C 1
ATOM 1044 O O . LYS A 1 138 ? 6.741 3.911 -25.419 1.00 80.75 138 LYS A O 1
ATOM 1049 N N . PRO A 1 139 ? 8.296 3.182 -23.952 1.00 85.50 139 PRO A N 1
ATOM 1050 C CA . PRO A 1 139 ? 7.908 1.783 -24.082 1.00 85.50 139 PRO A CA 1
ATOM 1051 C C . PRO A 1 139 ? 6.494 1.580 -23.543 1.00 85.50 139 PRO A C 1
ATOM 1053 O O . PRO A 1 139 ? 6.097 2.257 -22.591 1.00 85.50 139 PRO A O 1
ATOM 1056 N N . ASP A 1 140 ? 5.732 0.650 -24.107 1.00 90.56 140 ASP A N 1
ATOM 1057 C CA . ASP A 1 140 ? 4.441 0.267 -23.538 1.00 90.56 140 ASP A CA 1
ATOM 1058 C C . ASP A 1 140 ? 4.620 -0.432 -22.183 1.00 90.56 140 ASP A C 1
ATOM 1060 O O . ASP A 1 140 ? 5.689 -0.947 -21.854 1.00 90.56 140 ASP A O 1
ATOM 1064 N N . VAL A 1 141 ? 3.590 -0.379 -21.336 1.00 91.62 141 VAL A N 1
ATOM 1065 C CA . VAL A 1 141 ? 3.640 -1.017 -20.013 1.00 91.62 141 VAL A CA 1
ATOM 1066 C C . VAL A 1 141 ? 3.381 -2.510 -20.195 1.00 91.62 141 VAL A C 1
ATOM 1068 O O . VAL A 1 141 ? 2.274 -2.893 -20.584 1.00 91.62 141 VAL A O 1
ATOM 1071 N N . ALA A 1 142 ? 4.379 -3.333 -19.871 1.00 94.38 142 ALA A N 1
ATOM 1072 C CA . ALA A 1 142 ? 4.276 -4.786 -19.940 1.00 94.38 142 ALA A CA 1
ATOM 1073 C C . ALA A 1 142 ? 3.255 -5.318 -18.922 1.00 94.38 142 ALA A C 1
ATOM 1075 O O . ALA A 1 142 ? 2.864 -4.627 -17.977 1.00 94.38 142 ALA A O 1
ATOM 1076 N N . TYR A 1 143 ? 2.869 -6.590 -19.048 1.00 95.19 143 TYR A N 1
ATOM 1077 C CA . TYR A 1 143 ? 1.944 -7.236 -18.107 1.00 95.19 143 TYR A CA 1
ATOM 1078 C C . TYR A 1 143 ? 2.396 -7.136 -16.641 1.00 95.19 143 TYR A C 1
ATOM 1080 O O . TYR A 1 143 ? 1.563 -6.921 -15.761 1.00 95.19 143 TYR A O 1
ATOM 1088 N N . GLY A 1 144 ? 3.706 -7.235 -16.377 1.00 94.12 144 GLY A N 1
ATOM 1089 C CA . GLY A 1 144 ? 4.268 -7.042 -15.037 1.00 94.12 144 GLY A CA 1
ATOM 1090 C C . GLY A 1 144 ? 3.998 -5.635 -14.501 1.00 94.12 144 GLY A C 1
ATOM 1091 O O . GLY A 1 144 ? 3.506 -5.480 -13.383 1.00 94.12 144 GLY A O 1
ATOM 1092 N N . GLY A 1 145 ? 4.207 -4.610 -15.330 1.00 94.44 145 GLY A N 1
ATOM 1093 C CA . GLY A 1 145 ? 3.901 -3.229 -14.967 1.00 94.44 145 GLY A CA 1
ATOM 1094 C C . GLY A 1 145 ? 2.415 -2.955 -14.768 1.00 94.44 145 GLY A C 1
ATOM 1095 O O . GLY A 1 145 ? 2.043 -2.283 -13.806 1.00 94.44 145 GLY A O 1
ATOM 1096 N N . GLN A 1 146 ? 1.548 -3.530 -15.603 1.00 96.75 146 GLN A N 1
ATOM 1097 C CA . GLN A 1 146 ? 0.094 -3.417 -15.443 1.00 96.75 146 GLN A CA 1
ATOM 1098 C C . GLN A 1 146 ? -0.374 -4.056 -14.129 1.00 96.75 146 GLN A C 1
ATOM 1100 O O . GLN A 1 146 ? -1.140 -3.444 -13.380 1.00 96.75 146 GLN A O 1
ATOM 1105 N N . ALA A 1 147 ? 0.133 -5.251 -13.809 1.00 97.44 147 ALA A N 1
ATOM 1106 C CA . ALA A 1 147 ? -0.141 -5.923 -12.542 1.00 97.44 147 ALA A CA 1
ATOM 1107 C C . ALA A 1 147 ? 0.366 -5.103 -11.346 1.00 97.44 147 ALA A C 1
ATOM 1109 O O . ALA A 1 147 ? -0.351 -4.948 -10.357 1.00 97.44 147 ALA A O 1
ATOM 1110 N N . GLY A 1 148 ? 1.564 -4.521 -11.452 1.00 96.81 148 GLY A N 1
ATOM 1111 C CA . GLY A 1 148 ? 2.138 -3.655 -10.423 1.00 96.81 148 GLY A CA 1
ATOM 1112 C C . GLY A 1 148 ? 1.257 -2.440 -10.143 1.00 96.81 148 GLY A C 1
ATOM 1113 O O . GLY A 1 148 ? 0.921 -2.182 -8.987 1.00 96.81 148 GLY A O 1
ATOM 1114 N N . VAL A 1 149 ? 0.806 -1.749 -11.196 1.00 97.62 149 VAL A N 1
ATOM 1115 C CA . VAL A 1 149 ? -0.125 -0.611 -11.094 1.00 97.62 149 VAL A CA 1
ATOM 1116 C C . VAL A 1 149 ? -1.440 -1.030 -10.434 1.00 97.62 149 VAL A C 1
ATOM 1118 O O . VAL A 1 149 ? -1.899 -0.370 -9.502 1.00 97.62 149 VAL A O 1
ATOM 1121 N N . ALA A 1 150 ? -2.032 -2.146 -10.862 1.00 98.06 150 ALA A N 1
ATOM 1122 C CA . ALA A 1 150 ? -3.271 -2.645 -10.272 1.00 98.06 150 ALA A CA 1
ATOM 1123 C C . ALA A 1 150 ? -3.117 -2.947 -8.769 1.00 98.06 150 ALA A C 1
ATOM 1125 O O . ALA A 1 150 ? -3.983 -2.581 -7.969 1.00 98.06 150 ALA A O 1
ATOM 1126 N N . LEU A 1 151 ? -2.000 -3.560 -8.365 1.00 98.06 151 LEU A N 1
ATOM 1127 C CA . LEU A 1 151 ? -1.715 -3.880 -6.965 1.00 98.06 151 LEU A CA 1
ATOM 1128 C C . LEU A 1 151 ? -1.513 -2.628 -6.106 1.00 98.06 151 LEU A C 1
ATOM 1130 O O . LEU A 1 151 ? -2.099 -2.550 -5.024 1.00 98.06 151 LEU A O 1
ATOM 1134 N N . VAL A 1 152 ? -0.744 -1.631 -6.564 1.00 98.06 152 VAL A N 1
ATOM 1135 C CA . VAL A 1 152 ? -0.545 -0.395 -5.781 1.00 98.06 152 VAL A CA 1
ATOM 1136 C C . VAL A 1 152 ? -1.832 0.425 -5.664 1.00 98.06 152 VAL A C 1
ATOM 1138 O O . VAL A 1 152 ? -2.105 0.972 -4.596 1.00 98.06 152 VAL A O 1
ATOM 1141 N N . LEU A 1 153 ? -2.673 0.453 -6.707 1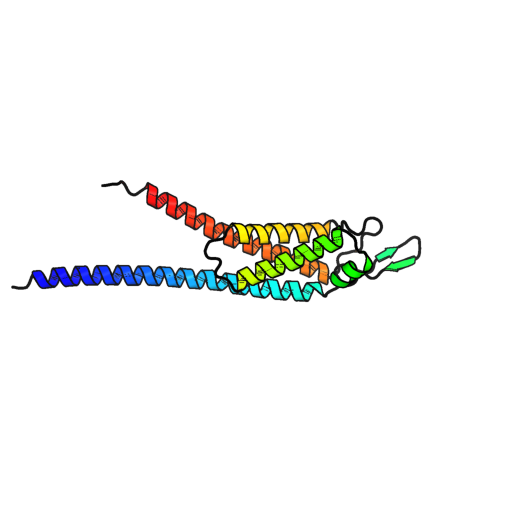.00 98.25 153 LEU A N 1
ATOM 1142 C CA . LEU A 1 153 ? -3.990 1.097 -6.648 1.00 98.25 153 LEU A CA 1
ATOM 1143 C C . LEU A 1 153 ? -4.937 0.358 -5.698 1.00 98.25 153 LEU A C 1
ATOM 1145 O O . LEU A 1 153 ? -5.657 0.990 -4.925 1.00 98.25 153 LEU A O 1
ATOM 1149 N N . THR A 1 154 ? -4.893 -0.975 -5.699 1.00 98.25 154 THR A N 1
ATOM 1150 C CA . THR A 1 154 ? -5.658 -1.799 -4.754 1.00 98.25 154 THR A CA 1
ATOM 1151 C C . THR A 1 154 ? -5.213 -1.529 -3.318 1.00 98.25 154 THR A C 1
ATOM 1153 O O . THR A 1 154 ? -6.051 -1.283 -2.451 1.00 98.25 154 THR A O 1
ATOM 1156 N N . ALA A 1 155 ? -3.903 -1.494 -3.059 1.00 97.69 155 ALA A N 1
ATOM 1157 C CA . ALA A 1 155 ? -3.357 -1.161 -1.746 1.00 97.69 155 ALA A CA 1
ATOM 1158 C C . ALA A 1 155 ? -3.795 0.233 -1.277 1.00 97.69 155 ALA A C 1
ATOM 1160 O O . ALA A 1 155 ? -4.225 0.387 -0.131 1.00 97.69 155 ALA A O 1
ATOM 1161 N N . ALA A 1 156 ? -3.760 1.229 -2.167 1.00 97.62 156 ALA A N 1
ATOM 1162 C CA . ALA A 1 156 ? -4.219 2.580 -1.865 1.00 97.62 156 ALA A CA 1
ATOM 1163 C C . ALA A 1 156 ? -5.721 2.629 -1.546 1.00 97.62 156 ALA A C 1
ATOM 1165 O O . ALA A 1 156 ? -6.118 3.255 -0.562 1.00 97.62 156 ALA A O 1
ATOM 1166 N N . ALA A 1 157 ? -6.555 1.927 -2.319 1.00 97.31 157 ALA A N 1
ATOM 1167 C CA . ALA A 1 157 ? -7.995 1.852 -2.082 1.00 97.31 157 ALA A CA 1
ATOM 1168 C C . ALA A 1 157 ? -8.324 1.178 -0.740 1.00 97.31 157 ALA A C 1
ATOM 1170 O O . ALA A 1 157 ? -9.138 1.695 0.028 1.00 97.31 157 ALA A O 1
ATOM 1171 N N . VAL A 1 158 ? -7.654 0.066 -0.417 1.00 95.81 158 VAL A N 1
ATOM 1172 C CA . VAL A 1 158 ? -7.813 -0.625 0.873 1.00 95.81 158 VAL A CA 1
ATOM 1173 C C . VAL A 1 158 ? -7.372 0.277 2.027 1.00 95.81 158 VAL A C 1
ATOM 1175 O O . VAL A 1 158 ? -8.084 0.385 3.023 1.00 95.81 158 VAL A O 1
ATOM 1178 N N . ALA A 1 159 ? -6.236 0.970 1.900 1.00 95.62 159 ALA A N 1
ATOM 1179 C CA . ALA A 1 159 ? -5.762 1.920 2.907 1.00 95.62 159 ALA A CA 1
ATOM 1180 C C . ALA A 1 159 ? -6.732 3.093 3.120 1.00 95.62 159 ALA A C 1
ATOM 1182 O O . ALA A 1 159 ? -7.038 3.429 4.265 1.00 95.62 159 ALA A O 1
ATOM 1183 N N . ALA A 1 160 ? -7.280 3.664 2.046 1.00 95.50 160 ALA A N 1
ATOM 1184 C CA . ALA A 1 160 ? -8.271 4.734 2.127 1.00 95.50 160 ALA A CA 1
ATOM 1185 C C . ALA A 1 160 ? -9.580 4.264 2.782 1.00 95.50 160 ALA A C 1
ATOM 1187 O O . ALA A 1 160 ? -10.112 4.946 3.660 1.00 95.50 160 ALA A O 1
ATOM 1188 N N . ALA A 1 161 ? -10.077 3.081 2.408 1.00 94.44 161 ALA A N 1
ATOM 1189 C CA . ALA A 1 161 ? -11.268 2.490 3.012 1.00 94.44 161 ALA A CA 1
ATOM 1190 C C . ALA A 1 161 ? -11.069 2.228 4.512 1.00 94.44 161 ALA A C 1
ATOM 1192 O O . ALA A 1 161 ? -11.934 2.564 5.322 1.00 94.44 161 ALA A O 1
ATOM 1193 N N . HIS A 1 162 ? -9.907 1.696 4.895 1.00 92.88 162 HIS A N 1
ATOM 1194 C CA . HIS A 1 162 ? -9.563 1.457 6.292 1.00 92.88 162 HIS A CA 1
ATOM 1195 C C . HIS A 1 162 ? -9.474 2.773 7.086 1.00 92.88 162 HIS A C 1
ATOM 1197 O O . HIS A 1 162 ? -10.081 2.899 8.151 1.00 92.88 162 HIS A O 1
ATOM 1203 N N . ALA A 1 163 ? -8.824 3.803 6.535 1.00 93.19 163 ALA A N 1
ATOM 1204 C CA . ALA A 1 163 ? -8.735 5.118 7.170 1.00 93.19 163 ALA A CA 1
ATOM 1205 C C . ALA A 1 163 ? -10.117 5.770 7.343 1.00 93.19 163 ALA A C 1
ATOM 1207 O O . ALA A 1 163 ? -10.396 6.386 8.375 1.00 93.19 163 ALA A O 1
ATOM 1208 N N . TRP A 1 164 ? -11.003 5.601 6.358 1.00 94.19 164 TRP A N 1
ATOM 1209 C CA . TRP A 1 164 ? -12.378 6.088 6.418 1.00 94.19 164 TRP A CA 1
ATOM 1210 C C . TRP A 1 164 ? -13.184 5.436 7.545 1.00 94.19 164 TRP A C 1
ATOM 1212 O O . TRP A 1 164 ? -13.902 6.135 8.265 1.00 94.19 164 TRP A O 1
ATOM 1222 N N . VAL A 1 165 ? -13.048 4.117 7.734 1.00 91.12 165 VAL A N 1
ATOM 1223 C CA . VAL A 1 165 ? -13.694 3.395 8.843 1.00 91.12 165 VAL A CA 1
ATOM 1224 C C . VAL A 1 165 ? -13.255 3.982 10.187 1.00 91.12 165 VAL A C 1
ATOM 1226 O O . VAL A 1 165 ? -14.112 4.391 10.972 1.00 91.12 165 VAL A O 1
ATOM 1229 N N . ILE A 1 166 ? -11.944 4.149 10.395 1.00 90.44 166 ILE A N 1
ATOM 1230 C CA . ILE A 1 166 ? -11.384 4.736 11.625 1.00 90.44 166 ILE A CA 1
ATOM 1231 C C . ILE A 1 166 ? -11.924 6.158 11.854 1.00 90.44 166 ILE A C 1
ATOM 1233 O O . ILE A 1 166 ? -12.361 6.509 12.953 1.00 90.44 166 ILE A O 1
ATOM 1237 N N . LEU A 1 167 ? -11.941 7.000 10.817 1.00 92.56 167 LEU A N 1
ATOM 1238 C CA . LEU A 1 167 ? -12.414 8.382 10.936 1.00 92.56 167 LEU A CA 1
ATOM 1239 C C . LEU A 1 167 ? -13.914 8.458 11.272 1.00 92.56 167 LEU A C 1
ATOM 1241 O O . LEU A 1 167 ? -14.347 9.287 12.083 1.00 92.56 167 LEU A O 1
ATOM 1245 N N . ARG A 1 168 ? -14.723 7.574 10.683 1.00 93.81 168 ARG A N 1
ATOM 1246 C CA . ARG A 1 168 ? -16.161 7.482 10.963 1.00 93.81 168 ARG A CA 1
ATOM 1247 C C . ARG A 1 168 ? -16.432 7.074 12.411 1.00 93.81 168 ARG A C 1
ATOM 1249 O O . ARG A 1 168 ? -17.372 7.582 13.020 1.00 93.81 168 ARG A O 1
ATOM 1256 N N . GLU A 1 169 ? -15.627 6.181 12.972 1.00 89.94 169 GLU A N 1
ATOM 1257 C CA . GLU A 1 169 ? -15.750 5.775 14.375 1.00 89.94 169 GLU A CA 1
ATOM 1258 C C . GLU A 1 169 ? -15.377 6.917 15.326 1.00 89.94 169 GLU A C 1
ATOM 1260 O O . GLU A 1 169 ? -16.145 7.228 16.241 1.00 89.94 169 GLU A O 1
ATOM 1265 N N . ARG A 1 170 ? -14.289 7.643 15.038 1.00 89.69 170 ARG A N 1
ATOM 1266 C CA . ARG A 1 170 ? -13.874 8.825 15.818 1.00 89.69 170 ARG A CA 1
ATOM 1267 C C . ARG A 1 170 ? -14.954 9.902 15.865 1.00 89.69 170 ARG A C 1
ATOM 1269 O O . ARG A 1 170 ? -15.293 10.400 16.935 1.00 89.69 170 ARG A O 1
ATOM 1276 N N . THR A 1 171 ? -15.547 10.227 14.717 1.00 92.31 171 THR A N 1
ATOM 1277 C CA . THR A 1 171 ? -16.606 11.250 14.645 1.00 92.31 171 THR A CA 1
ATOM 1278 C C . THR A 1 171 ? -17.878 10.845 15.393 1.00 92.31 171 THR A C 1
ATOM 1280 O O . THR A 1 171 ? -18.546 11.702 15.977 1.00 92.31 171 THR A O 1
ATOM 1283 N N . ARG A 1 172 ? -18.217 9.549 15.427 1.00 91.19 172 ARG A N 1
ATOM 1284 C CA . ARG A 1 172 ? -19.345 9.030 16.219 1.00 91.19 172 ARG A CA 1
ATOM 1285 C C . ARG A 1 172 ? -19.089 9.147 17.718 1.00 91.19 172 ARG A C 1
ATOM 1287 O O . ARG A 1 172 ? -19.972 9.624 18.429 1.00 91.19 172 ARG A O 1
ATOM 1294 N N . ALA A 1 173 ? -17.891 8.784 18.173 1.00 88.06 173 ALA A N 1
ATOM 1295 C CA . ALA A 1 173 ? -17.508 8.899 19.577 1.00 88.06 173 ALA A CA 1
ATOM 1296 C C . ALA A 1 173 ? -17.575 10.359 20.063 1.00 88.06 173 ALA A C 1
ATOM 1298 O O . ALA A 1 173 ? -18.181 10.640 21.096 1.00 88.06 173 ALA A O 1
ATOM 1299 N N . SER A 1 174 ? -17.067 11.315 19.273 1.00 91.19 174 SER A N 1
ATOM 1300 C CA . SER A 1 174 ? -17.139 12.744 19.618 1.00 91.19 174 SER A CA 1
ATOM 1301 C C . SER A 1 174 ? -18.576 13.259 19.765 1.00 91.19 174 SER A C 1
ATOM 1303 O O . SER A 1 174 ? -18.851 14.073 20.646 1.00 91.19 174 SER A O 1
ATOM 1305 N N . ARG A 1 175 ? -19.513 12.775 18.936 1.00 92.19 175 ARG A N 1
ATOM 1306 C CA . ARG A 1 175 ? -20.932 13.167 19.014 1.00 92.19 175 ARG A CA 1
ATOM 1307 C C . ARG A 1 175 ? -21.624 12.628 20.266 1.00 92.19 175 ARG A C 1
ATOM 1309 O O . ARG A 1 175 ? -22.419 13.348 20.861 1.00 92.19 175 ARG A O 1
ATOM 1316 N N . GLN A 1 176 ? -21.316 11.399 20.681 1.00 89.62 176 GLN A N 1
ATOM 1317 C CA . GLN A 1 176 ? -21.897 10.810 21.893 1.00 89.62 176 GLN A CA 1
ATOM 1318 C C . GLN A 1 176 ? -21.445 11.556 23.153 1.00 89.62 176 GLN A C 1
ATOM 1320 O O . GLN A 1 176 ? -22.286 11.914 23.979 1.00 89.62 176 GLN A O 1
ATOM 1325 N N . SER A 1 177 ? -20.155 11.892 23.253 1.00 89.50 177 SER A N 1
ATOM 1326 C CA . SER A 1 177 ? -19.611 12.648 24.390 1.00 89.50 177 SER A CA 1
ATOM 1327 C C . SER A 1 177 ? -20.229 14.041 24.541 1.00 89.50 177 SER A C 1
ATOM 1329 O O . SER A 1 177 ? -20.423 14.501 25.662 1.00 89.50 177 SER A O 1
ATOM 1331 N N . ALA A 1 178 ? -20.587 14.704 23.436 1.00 89.62 178 ALA A N 1
ATOM 1332 C CA . ALA A 1 178 ? -21.246 16.012 23.471 1.00 89.62 178 ALA A CA 1
ATOM 1333 C C . ALA A 1 178 ? -22.720 15.944 23.921 1.00 89.62 178 ALA A C 1
ATOM 1335 O O . ALA A 1 178 ? -23.257 16.928 24.422 1.00 89.62 178 ALA A O 1
ATOM 1336 N N . SER A 1 179 ? -23.378 14.792 23.748 1.00 89.19 179 SER A N 1
ATOM 1337 C CA . SER A 1 179 ? -24.804 14.605 24.056 1.00 89.19 179 SER A CA 1
ATOM 1338 C C . SER A 1 179 ? -25.106 14.202 25.503 1.00 89.19 179 SER A C 1
ATOM 1340 O O . SER A 1 179 ? -26.275 14.123 25.868 1.00 89.19 179 SER A O 1
ATOM 1342 N N . SER A 1 180 ? -24.085 13.952 26.329 1.00 88.38 180 SER A N 1
ATOM 1343 C CA . SER A 1 180 ? -24.261 13.575 27.735 1.00 88.38 180 SER A CA 1
ATOM 1344 C C . SER A 1 180 ? -24.166 14.826 28.624 1.00 88.38 180 SER A C 1
ATOM 1346 O O . SER A 1 180 ? -23.054 15.292 28.896 1.00 88.38 180 SER A O 1
ATOM 1348 N N . PRO A 1 181 ? -25.292 15.441 29.045 1.00 76.19 181 PRO A N 1
ATOM 1349 C CA . PRO A 1 181 ? -25.253 16.611 29.914 1.00 76.19 181 PRO A CA 1
ATOM 1350 C C . PRO A 1 181 ? -24.653 16.215 31.269 1.00 76.19 181 PRO A C 1
ATOM 1352 O O . PRO A 1 181 ? -25.134 15.282 31.912 1.00 76.19 181 PRO A O 1
ATOM 1355 N N . ARG A 1 182 ? -23.598 16.924 31.699 1.00 70.88 182 ARG A N 1
ATOM 1356 C CA . ARG A 1 182 ? -23.023 16.785 33.046 1.00 70.88 182 ARG A CA 1
ATOM 1357 C C . ARG A 1 182 ? -24.124 17.077 34.070 1.00 70.88 182 ARG A C 1
ATOM 1359 O O . ARG A 1 182 ? -24.543 18.225 34.193 1.00 70.88 182 ARG A O 1
ATOM 1366 N N . ARG A 1 183 ? -24.615 16.030 34.729 1.00 66.94 183 ARG A N 1
ATOM 1367 C CA . ARG A 1 183 ? -25.477 16.118 35.910 1.00 66.94 183 ARG A CA 1
ATOM 1368 C C . ARG A 1 183 ? -24.631 16.147 37.169 1.00 66.94 183 ARG A C 1
ATOM 1370 O O . ARG A 1 183 ? -23.575 15.477 37.162 1.00 66.94 183 ARG A O 1
#

pLDDT: mean 89.68, std 8.61, range [58.91, 98.31]

Sequence (183 aa):
MDDRDQTTDRQELDRLRRRVEELAGHRRQAETFGGFSRIYAALGVALLVVSFLPMYDRAVDKDSGLSWSYGSIWEILGQDNSGASTLGVLLLIGLVGLLAIAGFVRIDESVGLLGSIAAIGLLLALMVVTKPATPDVKPDVAYGGQAGVALVLTAAAVAAAHAWVILRERTRASRQSASSPRR